Protein AF-A0A833P8L9-F1 (afdb_monomer_lite)

Organism: Acinetobacter bereziniae (NCBI:txid106648)

Secondary structure (DSSP, 8-state):
-GGGS-HHHHHT--SSHHHHHHHHHHHTT--HHHHHHHHHHHHHS-S-----TTT--------HHHHHHHHHHHHHHHHT--

Sequence (82 aa):
MISKLCIDKVNSISKNQTQELYKLCKEIDMEPHVLKLLNKVNLITPEH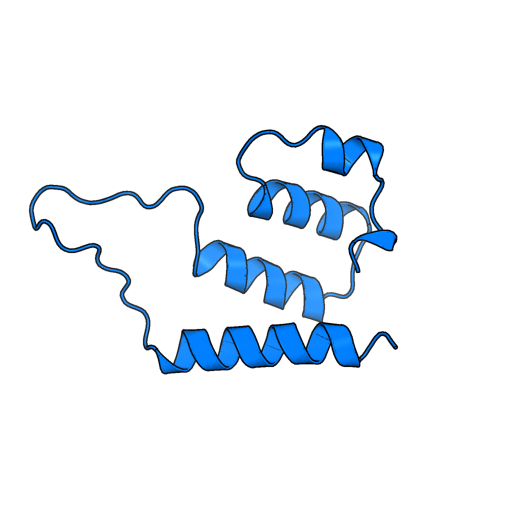IHLNSFMFEPLVDMSMNNLVSLYSSIRNLDSTIA

Radius of gyration: 14.92 Å; chains: 1; bounding box: 41×29×24 Å

Foldseek 3Di:
DCVLFDPVQLVPDDPQNLVSVLVRCVVSPHDPVVSVLSVVVCVQDPPDQPDPPPPRDSPSVDDVVVVVVSVVVVVVVVVVVD

Structure (mmCIF, N/CA/C/O backbone):
data_AF-A0A833P8L9-F1
#
_entry.id   AF-A0A833P8L9-F1
#
loop_
_atom_site.group_PDB
_atom_site.id
_atom_site.type_symbol
_atom_site.label_atom_id
_atom_site.label_alt_id
_atom_site.label_comp_id
_atom_site.label_asym_id
_atom_site.label_entity_id
_atom_site.label_seq_id
_atom_site.pdbx_PDB_ins_code
_atom_site.Cartn_x
_atom_site.Cartn_y
_atom_site.Cartn_z
_atom_site.occupancy
_atom_site.B_iso_or_equiv
_atom_site.auth_seq_id
_atom_site.auth_comp_id
_atom_site.auth_asym_id
_atom_site.auth_atom_id
_atom_site.pdbx_PDB_model_num
ATOM 1 N N . MET A 1 1 ? -17.649 -2.835 -5.692 1.00 57.75 1 MET A N 1
ATOM 2 C CA . MET A 1 1 ? -16.791 -2.694 -4.485 1.00 57.75 1 MET A CA 1
ATOM 3 C C . MET A 1 1 ? -17.104 -1.452 -3.659 1.00 57.75 1 MET A C 1
ATOM 5 O O . MET A 1 1 ? -17.372 -1.598 -2.477 1.00 57.75 1 MET A O 1
ATOM 9 N N . ILE A 1 2 ? -17.138 -0.260 -4.266 1.00 58.62 2 ILE A N 1
ATOM 10 C CA . ILE A 1 2 ? -17.475 1.000 -3.571 1.00 58.62 2 ILE A CA 1
ATOM 11 C C . ILE A 1 2 ? -18.923 1.011 -3.047 1.00 58.62 2 ILE A C 1
ATOM 13 O O . ILE A 1 2 ? -19.202 1.599 -2.012 1.00 58.62 2 ILE A O 1
ATOM 17 N N . SER A 1 3 ? -19.824 0.260 -3.685 1.00 63.84 3 SER A N 1
ATOM 18 C CA . SER A 1 3 ? -21.211 0.069 -3.238 1.00 63.84 3 SER A CA 1
ATOM 19 C C . SER A 1 3 ? -21.368 -0.605 -1.867 1.00 63.84 3 SER A C 1
ATOM 21 O O . SER A 1 3 ? -22.445 -0.526 -1.287 1.00 63.84 3 SER A O 1
ATOM 23 N N . LYS A 1 4 ? -20.324 -1.269 -1.343 1.00 71.00 4 LYS A N 1
ATOM 24 C CA . LYS A 1 4 ? -20.329 -1.856 0.010 1.00 71.00 4 LYS A CA 1
ATOM 25 C C . LYS A 1 4 ? -19.965 -0.841 1.103 1.00 71.00 4 LYS A C 1
ATOM 27 O O . LYS A 1 4 ? -20.074 -1.158 2.282 1.00 71.00 4 LYS A O 1
ATOM 32 N N . LEU A 1 5 ? -19.509 0.354 0.725 1.00 77.62 5 LEU A N 1
ATOM 33 C CA . LEU A 1 5 ? -19.083 1.409 1.641 1.00 77.62 5 LEU A CA 1
ATOM 34 C C . LEU A 1 5 ? -20.196 2.448 1.817 1.00 77.62 5 LEU A C 1
ATOM 36 O O . LEU A 1 5 ? -20.976 2.713 0.905 1.00 77.62 5 LEU A O 1
ATOM 40 N N . CYS A 1 6 ? -20.259 3.059 3.002 1.00 81.44 6 CYS A N 1
ATOM 41 C CA . CYS A 1 6 ? -21.220 4.123 3.285 1.00 81.44 6 CYS A CA 1
ATOM 42 C C . CYS A 1 6 ? -20.885 5.385 2.471 1.00 81.44 6 CYS A C 1
ATOM 44 O O . CYS A 1 6 ? -19.813 5.970 2.642 1.00 81.44 6 CYS A O 1
ATOM 46 N N . ILE A 1 7 ? -21.817 5.809 1.614 1.00 81.31 7 ILE A N 1
ATOM 47 C CA . ILE A 1 7 ? -21.648 6.930 0.676 1.00 81.31 7 ILE A CA 1
ATOM 48 C C . ILE A 1 7 ? -21.383 8.246 1.414 1.00 81.31 7 ILE A C 1
ATOM 50 O O . ILE A 1 7 ? -20.516 9.012 1.000 1.00 81.31 7 ILE A O 1
ATOM 54 N N . ASP A 1 8 ? -22.049 8.476 2.547 1.00 82.50 8 ASP A N 1
ATOM 55 C CA . ASP A 1 8 ? -21.862 9.695 3.343 1.00 82.50 8 ASP A CA 1
ATOM 56 C C . ASP A 1 8 ? -20.437 9.795 3.896 1.00 82.50 8 ASP A C 1
ATOM 58 O O . ASP A 1 8 ? -19.813 10.856 3.854 1.00 82.50 8 ASP A O 1
ATOM 62 N N . LYS A 1 9 ? -19.880 8.662 4.348 1.00 83.25 9 LYS A N 1
ATOM 63 C CA . LYS A 1 9 ? -18.487 8.597 4.806 1.00 83.25 9 LYS A CA 1
ATOM 64 C C . LYS A 1 9 ? -17.519 8.827 3.651 1.00 83.25 9 LYS A C 1
ATOM 66 O O . LYS A 1 9 ? -16.582 9.599 3.812 1.00 83.25 9 LYS A O 1
ATOM 71 N N . VAL A 1 10 ? -17.753 8.210 2.492 1.00 86.38 10 VAL A N 1
ATOM 72 C CA . VAL A 1 10 ? -16.898 8.379 1.303 1.00 86.38 10 VAL A CA 1
ATOM 73 C C . VAL A 1 10 ? -16.877 9.839 0.838 1.00 86.38 10 VAL A C 1
ATOM 75 O O . VAL A 1 10 ? -15.803 10.393 0.618 1.00 86.38 10 VAL A O 1
ATOM 78 N N . ASN A 1 11 ? -18.038 10.492 0.773 1.00 87.62 11 ASN A N 1
ATOM 79 C CA . ASN A 1 11 ? -18.160 11.887 0.339 1.00 87.62 11 ASN A CA 1
ATOM 80 C C . ASN A 1 11 ? -17.528 12.889 1.318 1.00 87.62 11 ASN A C 1
ATOM 82 O O . ASN A 1 11 ? -17.207 14.009 0.929 1.00 87.62 11 ASN A O 1
ATOM 86 N N . SER A 1 12 ? -17.332 12.498 2.581 1.00 88.12 12 SER A N 1
ATOM 87 C CA . SER A 1 12 ? -16.679 13.340 3.590 1.00 88.12 12 SER A CA 1
ATOM 88 C C . SER A 1 12 ? -15.147 13.400 3.453 1.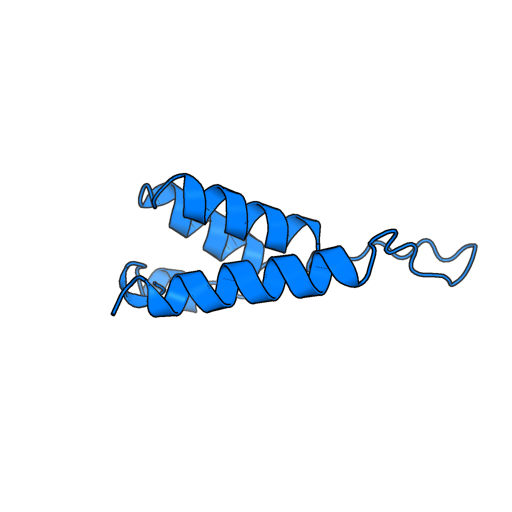00 88.12 12 SER A C 1
ATOM 90 O O . SER A 1 12 ? -14.503 14.259 4.061 1.00 88.12 12 SER A O 1
ATOM 92 N N . ILE A 1 13 ? -14.542 12.519 2.644 1.00 89.00 13 ILE A N 1
ATOM 93 C CA . ILE A 1 13 ? -13.087 12.416 2.494 1.00 89.00 13 ILE A CA 1
ATOM 94 C C . ILE A 1 13 ? -12.571 13.489 1.526 1.00 89.00 13 ILE A C 1
ATOM 96 O O . ILE A 1 13 ? -12.766 13.415 0.314 1.00 89.00 13 ILE A O 1
ATOM 100 N N . SER A 1 14 ? -11.840 14.469 2.059 1.00 86.31 14 SER A N 1
ATOM 101 C CA . SER A 1 14 ? -11.304 15.601 1.283 1.00 86.31 14 SER A CA 1
ATOM 102 C C . SER A 1 14 ? -9.806 15.514 0.960 1.00 86.31 14 SER A C 1
ATOM 104 O O . SER A 1 14 ? -9.331 16.262 0.108 1.00 86.31 14 SER A O 1
ATOM 106 N N . LYS A 1 15 ? -9.051 14.630 1.629 1.00 85.69 15 LYS A N 1
ATOM 107 C CA . LYS A 1 15 ? -7.596 14.425 1.463 1.00 85.69 15 LYS A CA 1
ATOM 108 C C . LYS A 1 15 ? -7.215 12.982 1.806 1.00 85.69 15 LYS A C 1
ATOM 110 O O . LYS A 1 15 ? -7.948 12.345 2.560 1.00 85.69 15 LYS A O 1
ATOM 115 N N . ASN A 1 16 ? -6.060 12.507 1.328 1.00 85.69 16 ASN A N 1
ATOM 116 C CA . ASN A 1 16 ? -5.563 11.145 1.582 1.00 85.69 16 ASN A CA 1
ATOM 117 C C . ASN A 1 16 ? -6.579 10.074 1.154 1.00 85.69 16 ASN A C 1
ATOM 119 O O . ASN 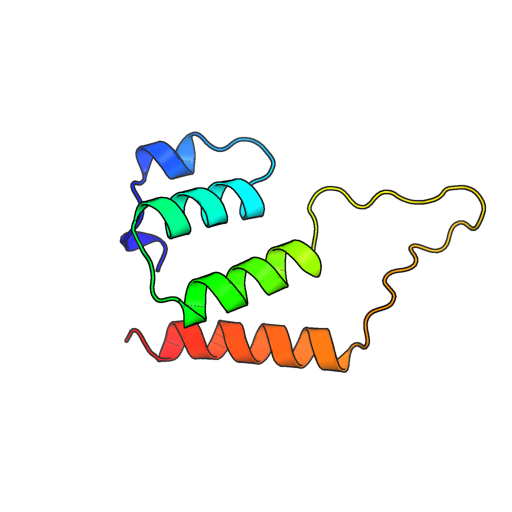A 1 16 ? -6.783 9.086 1.863 1.00 85.69 16 ASN A O 1
ATOM 123 N N . GLN A 1 17 ? -7.268 10.301 0.032 1.00 87.12 17 GLN A N 1
ATOM 124 C CA . GLN A 1 17 ? -8.473 9.563 -0.355 1.00 87.12 17 GLN A CA 1
ATOM 125 C C . GLN A 1 17 ? -8.248 8.053 -0.402 1.00 87.12 17 GLN A C 1
ATOM 127 O O . GLN A 1 17 ? -9.023 7.292 0.170 1.00 87.12 17 GLN A O 1
ATOM 132 N N . THR A 1 18 ? -7.161 7.612 -1.016 1.00 87.25 18 THR A N 1
ATOM 133 C CA . THR A 1 18 ? -6.793 6.201 -1.179 1.00 87.25 18 THR A CA 1
ATOM 134 C C . THR A 1 18 ? -6.525 5.534 0.174 1.00 87.25 18 THR A C 1
ATOM 136 O O . THR A 1 18 ? -6.958 4.404 0.422 1.00 87.25 18 THR A O 1
ATOM 139 N N . GLN A 1 19 ? -5.881 6.252 1.100 1.00 88.12 19 GLN A N 1
ATOM 140 C CA . GLN A 1 19 ? -5.606 5.757 2.448 1.00 88.12 19 GLN A CA 1
ATOM 141 C C . GLN A 1 19 ? -6.873 5.711 3.312 1.00 88.12 19 GLN A C 1
ATOM 143 O O . GLN A 1 19 ? -7.097 4.726 4.016 1.00 88.12 19 GLN A O 1
ATOM 148 N N . GLU A 1 20 ? -7.7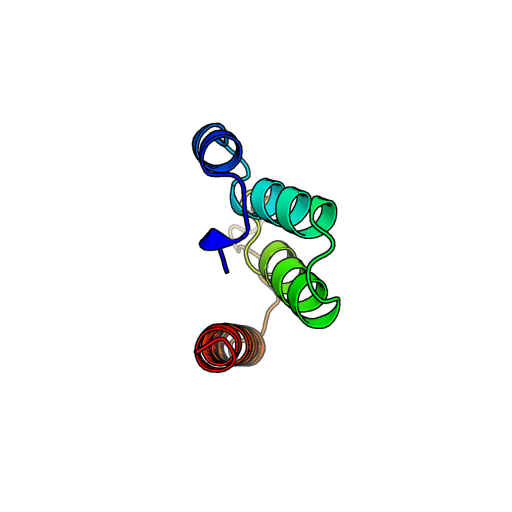06 6.750 3.265 1.00 90.00 20 GLU A N 1
ATOM 149 C CA . GLU A 1 20 ? -8.967 6.806 4.012 1.00 90.00 20 GLU A CA 1
ATOM 150 C C . GLU A 1 20 ? -9.967 5.762 3.499 1.00 90.00 20 GLU A C 1
ATOM 152 O O . GLU A 1 20 ? -10.564 5.035 4.292 1.00 90.00 20 GLU A O 1
ATOM 157 N N . LEU A 1 21 ? -10.069 5.577 2.180 1.00 88.94 21 LEU A N 1
ATOM 158 C CA . LEU A 1 21 ? -10.864 4.500 1.586 1.00 88.94 21 LEU A CA 1
ATOM 159 C C . LEU A 1 21 ? -10.366 3.123 2.034 1.00 88.94 21 LEU A C 1
ATOM 161 O O . LEU A 1 21 ? -11.172 2.269 2.393 1.00 88.94 21 LEU A O 1
ATOM 165 N N . TYR A 1 22 ? -9.049 2.906 2.085 1.00 89.56 22 TYR A N 1
ATOM 166 C CA . TYR A 1 22 ? -8.484 1.656 2.597 1.00 89.56 22 TYR A CA 1
ATOM 167 C C . TYR A 1 22 ? -8.852 1.395 4.065 1.00 89.56 22 TYR A C 1
ATOM 169 O O . TYR A 1 22 ? -9.173 0.258 4.421 1.00 89.56 22 TYR A O 1
ATOM 177 N N . LYS A 1 23 ? -8.849 2.427 4.919 1.00 89.69 23 LYS A N 1
ATOM 178 C CA . LYS A 1 23 ? -9.300 2.301 6.315 1.00 89.69 23 LYS A CA 1
ATOM 179 C C . LYS A 1 23 ? -10.765 1.887 6.381 1.00 89.69 23 LYS A C 1
ATOM 181 O O . LYS A 1 23 ? -11.077 0.934 7.086 1.00 89.69 23 LYS A O 1
ATOM 186 N N . LEU A 1 24 ? -11.635 2.526 5.598 1.00 89.69 24 LEU A N 1
ATOM 187 C CA . LEU A 1 24 ? -13.050 2.157 5.542 1.00 89.69 24 LEU A CA 1
ATOM 188 C C . LEU A 1 24 ? -13.249 0.716 5.051 1.00 89.69 24 LEU A C 1
ATOM 190 O O . LEU A 1 24 ? -14.042 -0.015 5.635 1.00 89.69 24 LEU A O 1
ATOM 194 N N . CYS A 1 25 ? -12.496 0.270 4.039 1.00 88.25 25 CYS A N 1
ATOM 195 C CA . CYS A 1 25 ? -12.512 -1.124 3.575 1.00 88.25 25 CYS A CA 1
ATOM 196 C C . CYS A 1 25 ? -12.109 -2.109 4.683 1.00 88.25 25 CYS A C 1
ATOM 198 O O . CYS A 1 25 ? -12.639 -3.218 4.752 1.00 88.25 25 CYS A O 1
ATOM 200 N N . LYS A 1 26 ? -11.170 -1.712 5.548 1.00 87.69 26 LYS A N 1
ATOM 201 C CA . LYS A 1 26 ? -10.736 -2.504 6.701 1.00 87.69 26 LYS A CA 1
ATOM 202 C C . LYS A 1 26 ? -11.789 -2.526 7.815 1.00 87.69 26 LYS A C 1
ATOM 204 O O . LYS A 1 26 ? -11.951 -3.558 8.452 1.00 87.69 26 LYS A O 1
ATOM 209 N N . GLU A 1 27 ? -12.505 -1.424 8.042 1.00 88.62 27 GLU A N 1
ATOM 210 C CA . GLU A 1 27 ? -13.594 -1.344 9.034 1.00 88.62 27 GLU A CA 1
ATOM 211 C C . GLU A 1 27 ? -14.760 -2.281 8.708 1.00 88.62 27 GLU A C 1
ATOM 213 O O . GLU A 1 27 ? -15.368 -2.839 9.617 1.00 88.62 27 GLU A O 1
ATOM 218 N N . ILE A 1 28 ? -15.065 -2.467 7.422 1.00 86.06 28 ILE A N 1
ATOM 219 C CA . ILE A 1 28 ? -16.147 -3.352 6.963 1.00 86.06 28 ILE A CA 1
ATOM 220 C C . ILE A 1 28 ? -15.692 -4.806 6.741 1.00 86.06 28 ILE A C 1
ATOM 222 O O . ILE A 1 28 ? -16.423 -5.574 6.121 1.00 86.06 28 ILE A O 1
ATOM 226 N N . ASP A 1 29 ? -14.486 -5.157 7.199 1.00 85.00 29 ASP A N 1
ATOM 227 C CA . ASP A 1 29 ? -13.879 -6.490 7.085 1.00 85.00 29 ASP A CA 1
ATOM 228 C C . ASP A 1 29 ? -13.948 -7.074 5.660 1.00 85.00 29 ASP A C 1
ATOM 230 O O . ASP A 1 29 ? -14.395 -8.197 5.419 1.00 85.00 29 ASP A O 1
ATOM 234 N N . MET A 1 30 ? -13.536 -6.273 4.667 1.00 83.81 30 MET A N 1
ATOM 235 C CA . MET A 1 30 ? -13.416 -6.760 3.291 1.00 83.81 30 MET A CA 1
ATOM 236 C C . MET A 1 30 ? -12.448 -7.936 3.191 1.00 83.81 30 MET A C 1
ATOM 238 O O . MET A 1 30 ? -11.497 -8.051 3.960 1.00 83.81 30 MET A O 1
ATOM 242 N N . GLU A 1 31 ? -12.644 -8.765 2.162 1.00 87.94 31 GLU A N 1
ATOM 243 C CA . GLU A 1 31 ? -11.832 -9.960 1.976 1.00 87.94 31 GLU A CA 1
ATOM 244 C C . GLU A 1 31 ? -10.318 -9.677 2.073 1.00 87.94 31 GLU A C 1
ATOM 246 O O . GLU A 1 31 ? -9.815 -8.748 1.424 1.00 87.94 31 GLU A O 1
ATOM 251 N N . PRO A 1 32 ? -9.555 -10.504 2.817 1.00 86.69 32 PRO A N 1
ATOM 252 C CA . PRO A 1 32 ? -8.134 -10.267 3.071 1.00 86.69 32 PRO A CA 1
ATOM 253 C C . PRO A 1 32 ? -7.296 -10.097 1.800 1.00 86.69 32 PRO A C 1
ATOM 255 O O . PRO A 1 32 ? -6.328 -9.331 1.779 1.00 86.69 32 PRO A O 1
ATOM 258 N N . HIS A 1 33 ? -7.669 -10.794 0.722 1.00 86.19 33 HIS A N 1
ATOM 259 C CA . HIS A 1 33 ? -6.987 -10.699 -0.566 1.00 86.19 33 HIS A CA 1
ATOM 260 C C . HIS A 1 33 ? -7.135 -9.298 -1.186 1.00 86.19 33 HIS A C 1
ATOM 262 O O . HIS A 1 33 ? -6.173 -8.761 -1.740 1.00 86.19 33 HIS A O 1
ATOM 268 N N . VAL A 1 34 ? -8.305 -8.675 -1.024 1.00 86.62 34 VAL A N 1
ATOM 269 C CA . VAL A 1 34 ? -8.594 -7.323 -1.506 1.00 86.62 34 VAL A CA 1
ATOM 270 C C . VAL A 1 34 ? -7.831 -6.296 -0.697 1.00 86.62 34 VAL A C 1
ATOM 272 O O . VAL A 1 34 ? -7.171 -5.431 -1.268 1.00 86.62 34 VAL A O 1
ATOM 275 N N . LEU A 1 35 ? -7.884 -6.403 0.632 1.00 88.44 35 LEU A N 1
ATOM 276 C CA . LEU A 1 35 ? -7.160 -5.495 1.518 1.00 88.44 35 LEU A CA 1
ATOM 277 C C . LEU A 1 35 ? -5.660 -5.528 1.215 1.00 88.44 35 LEU A C 1
ATOM 279 O O . LEU A 1 35 ? -5.020 -4.483 1.114 1.00 88.44 35 LEU A O 1
ATOM 283 N N . LYS A 1 36 ? -5.098 -6.714 0.967 1.00 89.44 36 LYS A N 1
ATOM 284 C CA . LYS A 1 36 ? -3.694 -6.855 0.566 1.00 89.44 36 LYS A CA 1
ATOM 285 C C . LYS A 1 36 ? -3.389 -6.152 -0.759 1.00 89.44 36 LYS A C 1
ATOM 287 O O . LYS A 1 36 ? -2.319 -5.558 -0.890 1.00 89.44 36 LYS A O 1
ATOM 292 N N . LEU A 1 37 ? -4.301 -6.210 -1.729 1.00 88.75 37 LEU A N 1
ATOM 293 C CA . LEU A 1 37 ? -4.130 -5.545 -3.019 1.00 88.75 37 LEU A CA 1
ATOM 294 C C . LEU A 1 37 ? -4.239 -4.018 -2.896 1.00 88.75 37 LEU A C 1
ATOM 296 O O . LEU A 1 37 ? -3.370 -3.311 -3.397 1.00 88.75 37 LEU A O 1
ATOM 300 N N . LEU A 1 38 ? -5.236 -3.511 -2.169 1.00 88.88 38 LEU A N 1
ATOM 301 C CA . LEU A 1 38 ? -5.398 -2.076 -1.906 1.00 88.88 38 LEU A CA 1
ATOM 302 C C . LEU A 1 38 ? -4.214 -1.499 -1.119 1.00 88.88 38 LEU A C 1
ATOM 304 O O . LEU A 1 38 ? -3.752 -0.398 -1.405 1.00 88.88 38 LEU A O 1
ATOM 308 N N . ASN A 1 39 ? -3.658 -2.261 -0.175 1.00 88.44 39 ASN A N 1
ATOM 309 C CA . ASN A 1 39 ? -2.459 -1.844 0.546 1.00 88.44 39 ASN A CA 1
ATOM 310 C C . ASN A 1 39 ? -1.236 -1.733 -0.384 1.00 88.44 39 ASN A C 1
ATOM 312 O O . ASN A 1 39 ? -0.444 -0.803 -0.255 1.00 88.44 39 ASN A O 1
ATOM 316 N N . LYS A 1 40 ? -1.100 -2.635 -1.369 1.00 88.25 40 LYS A N 1
ATOM 317 C CA . LYS A 1 40 ? -0.068 -2.493 -2.409 1.00 88.25 40 LYS A CA 1
ATOM 318 C C . LYS A 1 40 ? -0.262 -1.214 -3.223 1.00 88.25 40 LYS A C 1
ATOM 320 O O . LYS A 1 40 ? 0.724 -0.547 -3.489 1.00 88.25 40 LYS A O 1
ATOM 325 N N . VAL A 1 41 ? -1.492 -0.841 -3.575 1.00 88.62 41 VAL A N 1
ATOM 326 C CA . VAL A 1 41 ? -1.756 0.432 -4.276 1.00 88.62 41 VAL A CA 1
ATOM 327 C C . VAL A 1 41 ? -1.267 1.623 -3.456 1.00 88.62 41 VAL A C 1
ATOM 329 O O . VAL A 1 41 ? -0.507 2.434 -3.972 1.00 88.62 41 VAL A O 1
ATOM 332 N N . ASN A 1 42 ? -1.597 1.675 -2.162 1.00 86.44 42 ASN A N 1
ATOM 333 C CA . ASN A 1 42 ? -1.150 2.750 -1.266 1.00 86.44 42 ASN A CA 1
ATOM 334 C C . ASN A 1 42 ? 0.380 2.874 -1.163 1.00 86.44 42 ASN A C 1
ATOM 336 O O . ASN A 1 42 ? 0.893 3.975 -0.987 1.00 86.44 42 ASN A O 1
ATOM 340 N N . LEU A 1 43 ? 1.107 1.757 -1.262 1.00 83.31 43 LEU A N 1
ATOM 341 C CA . LEU A 1 43 ? 2.573 1.737 -1.245 1.00 83.31 43 LEU A CA 1
ATOM 342 C C . LEU A 1 43 ? 3.191 2.198 -2.570 1.00 83.31 43 LEU A C 1
ATOM 344 O O . LEU A 1 43 ? 4.268 2.785 -2.570 1.00 83.31 43 LEU A O 1
ATOM 348 N N . ILE A 1 44 ? 2.535 1.892 -3.690 1.00 82.56 44 ILE A N 1
ATOM 349 C CA . ILE A 1 44 ? 3.070 2.104 -5.039 1.00 82.56 44 ILE A CA 1
ATOM 350 C C . ILE A 1 44 ? 2.760 3.512 -5.554 1.00 82.56 44 ILE A C 1
ATOM 352 O O . ILE A 1 44 ? 3.603 4.141 -6.189 1.00 82.56 44 ILE A O 1
ATOM 356 N N . THR A 1 45 ? 1.567 4.018 -5.259 1.00 80.19 45 THR A N 1
ATOM 357 C CA . THR A 1 45 ? 1.114 5.356 -5.645 1.00 80.19 45 THR A CA 1
ATOM 358 C C . THR A 1 45 ? 0.704 6.138 -4.398 1.00 80.19 45 THR A C 1
ATOM 360 O O . THR A 1 45 ? -0.493 6.333 -4.166 1.00 80.19 45 THR A O 1
ATOM 363 N N . PRO A 1 46 ? 1.663 6.549 -3.549 1.00 76.25 46 PRO A N 1
ATOM 364 C CA . PRO A 1 46 ? 1.339 7.334 -2.370 1.00 76.25 46 PRO A CA 1
ATOM 365 C C . PRO A 1 46 ? 0.886 8.738 -2.783 1.00 76.25 46 PRO A C 1
ATOM 367 O O . PRO A 1 46 ? 1.446 9.350 -3.690 1.00 76.25 46 PRO A O 1
ATOM 370 N N . GLU A 1 47 ? -0.096 9.287 -2.071 1.00 72.88 47 GLU A N 1
ATOM 371 C CA . GLU A 1 47 ? -0.573 10.661 -2.305 1.00 72.88 47 GLU A CA 1
ATOM 372 C C . GLU A 1 47 ? 0.441 11.726 -1.863 1.00 72.88 47 GLU A C 1
ATOM 374 O O . GLU A 1 47 ? 0.401 12.864 -2.325 1.00 72.88 47 GLU A O 1
ATOM 379 N N . HIS A 1 48 ? 1.390 11.347 -1.006 1.00 70.50 48 HIS A N 1
ATOM 380 C CA . HIS A 1 48 ? 2.518 12.179 -0.611 1.00 70.50 48 HIS A CA 1
ATOM 381 C C . HIS A 1 48 ? 3.820 11.546 -1.099 1.00 70.50 48 HIS A C 1
ATOM 383 O O . HIS A 1 48 ? 4.393 10.679 -0.440 1.00 70.50 48 HIS A O 1
ATOM 389 N N . ILE A 1 49 ? 4.304 12.002 -2.252 1.00 68.44 49 ILE A N 1
ATOM 390 C CA . ILE A 1 49 ? 5.646 11.670 -2.728 1.00 68.44 49 ILE A CA 1
ATOM 391 C C . ILE A 1 49 ? 6.602 12.681 -2.098 1.00 68.44 49 ILE A C 1
ATOM 393 O O . ILE A 1 49 ? 6.624 13.852 -2.480 1.00 68.44 49 ILE A O 1
ATOM 397 N N . HIS A 1 50 ? 7.381 12.248 -1.106 1.00 64.06 50 HIS A N 1
ATOM 398 C CA . HIS A 1 50 ? 8.474 13.069 -0.598 1.00 64.06 50 HIS A CA 1
ATOM 399 C C . HIS A 1 50 ? 9.589 13.097 -1.646 1.00 64.06 50 HIS A C 1
ATOM 401 O O . HIS A 1 50 ? 10.354 12.145 -1.791 1.00 64.06 50 HIS A O 1
ATOM 407 N N . LEU A 1 51 ? 9.645 14.179 -2.418 1.00 57.03 51 LEU A N 1
ATOM 408 C CA . LEU A 1 51 ? 10.699 14.405 -3.396 1.00 57.03 51 LEU A CA 1
ATOM 409 C C . LEU A 1 51 ? 11.946 14.908 -2.665 1.00 57.03 51 LEU A C 1
ATOM 411 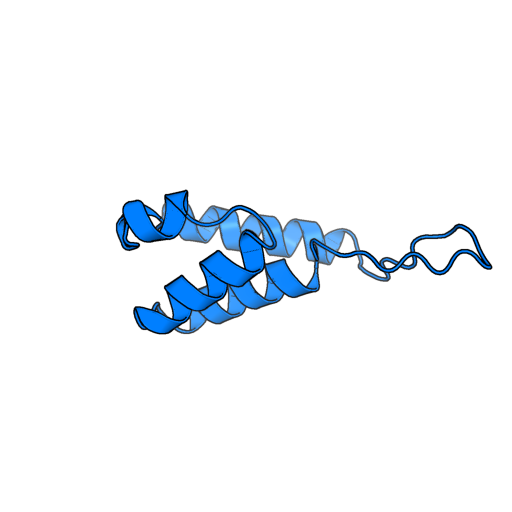O O . LEU A 1 51 ? 11.970 16.034 -2.171 1.00 57.03 51 LEU A O 1
ATOM 415 N N . ASN A 1 52 ? 12.992 14.083 -2.612 1.00 55.38 52 ASN A N 1
ATOM 416 C CA . ASN A 1 52 ? 14.310 14.539 -2.181 1.00 55.38 52 ASN A CA 1
ATOM 417 C C . ASN A 1 52 ? 14.865 15.515 -3.231 1.00 55.38 52 ASN A C 1
ATOM 419 O O . ASN A 1 52 ? 15.305 15.117 -4.309 1.00 55.38 52 ASN A O 1
ATOM 423 N N . SER A 1 53 ? 14.862 16.809 -2.912 1.00 53.62 53 SER A N 1
ATOM 424 C CA . SER A 1 53 ? 15.245 17.894 -3.827 1.00 53.62 53 SER A CA 1
ATOM 425 C C . SER A 1 53 ? 16.753 18.018 -4.084 1.00 53.62 53 SER A C 1
ATOM 427 O O . SER A 1 53 ? 17.169 18.931 -4.788 1.00 53.62 53 SER A O 1
ATOM 429 N N . PHE A 1 54 ? 17.586 17.128 -3.533 1.00 58.44 54 PHE A N 1
ATOM 430 C CA . PHE A 1 54 ? 19.043 17.184 -3.710 1.00 58.44 54 PHE A CA 1
ATOM 431 C C . PHE A 1 54 ? 19.529 16.499 -5.001 1.00 58.44 54 PHE A C 1
ATOM 433 O O . PHE A 1 54 ? 20.637 16.781 -5.443 1.00 58.44 54 PHE A O 1
ATOM 440 N N . MET A 1 55 ? 18.705 15.650 -5.641 1.00 60.03 55 MET A N 1
ATOM 441 C CA . MET A 1 55 ? 19.042 15.031 -6.939 1.00 60.03 55 MET A CA 1
ATOM 442 C C . MET A 1 55 ? 17.986 15.192 -8.049 1.00 60.03 55 MET A C 1
ATOM 444 O O . MET A 1 55 ? 18.200 14.667 -9.132 1.00 60.03 55 MET A O 1
ATOM 448 N N . PHE A 1 56 ? 16.870 15.906 -7.834 1.00 55.22 56 PHE A N 1
ATOM 449 C CA . PHE A 1 56 ? 15.776 16.112 -8.818 1.00 55.22 56 PHE A CA 1
ATOM 450 C C . PHE A 1 56 ? 15.183 14.849 -9.478 1.00 55.22 56 PHE A C 1
ATOM 452 O O . PHE A 1 56 ? 14.261 14.960 -10.282 1.00 55.22 56 PHE A O 1
ATOM 459 N N . GLU A 1 57 ? 15.639 13.656 -9.110 1.00 56.25 57 GLU A N 1
ATOM 460 C CA . GLU A 1 57 ? 15.040 12.395 -9.509 1.00 56.25 57 GLU A CA 1
ATOM 461 C C . GLU A 1 57 ? 14.044 11.950 -8.434 1.00 56.25 57 GLU A C 1
ATOM 463 O O . GLU A 1 57 ? 14.434 11.683 -7.290 1.00 56.25 57 GLU A O 1
ATOM 468 N N . PRO A 1 58 ? 12.747 11.835 -8.767 1.00 56.50 58 PRO A N 1
ATOM 469 C CA . PRO A 1 58 ? 11.859 10.994 -7.992 1.00 56.50 58 PRO A CA 1
ATOM 470 C C . PRO A 1 58 ? 12.396 9.563 -8.084 1.00 56.50 58 PRO A C 1
ATOM 472 O O . PRO A 1 58 ? 12.194 8.886 -9.089 1.00 56.50 58 PRO A O 1
ATOM 475 N N . LEU A 1 59 ? 13.092 9.097 -7.045 1.00 56.75 59 LEU A N 1
ATOM 476 C CA . LEU A 1 59 ? 13.452 7.688 -6.889 1.00 56.75 59 LEU A CA 1
ATOM 477 C C . LEU A 1 59 ? 12.175 6.882 -6.610 1.00 56.75 59 LEU A C 1
ATOM 479 O O . LEU A 1 59 ? 11.894 6.488 -5.481 1.00 56.75 59 LEU A O 1
ATOM 483 N N . VAL A 1 60 ? 11.364 6.663 -7.642 1.00 61.22 60 VAL A N 1
ATOM 484 C CA . VAL A 1 60 ? 10.348 5.612 -7.643 1.00 61.22 60 VAL A CA 1
ATOM 485 C C . VAL A 1 60 ? 11.061 4.358 -8.136 1.00 61.22 60 VAL A C 1
ATOM 487 O O . VAL A 1 60 ? 11.061 4.059 -9.327 1.00 61.22 60 VAL A O 1
ATOM 490 N N . ASP A 1 61 ? 11.736 3.657 -7.222 1.00 61.84 61 ASP A N 1
ATOM 491 C CA . ASP A 1 61 ? 12.429 2.389 -7.498 1.00 61.84 61 ASP A CA 1
ATOM 492 C C . ASP A 1 61 ? 11.409 1.252 -7.669 1.00 61.84 61 ASP A C 1
ATOM 494 O O . ASP A 1 61 ? 11.240 0.362 -6.833 1.00 61.84 61 ASP A O 1
ATOM 498 N N . MET A 1 62 ? 10.623 1.344 -8.739 1.00 67.50 62 MET A N 1
ATOM 499 C CA . MET A 1 62 ? 9.633 0.346 -9.088 1.00 67.50 62 MET A CA 1
ATOM 500 C C . MET A 1 62 ? 9.717 -0.006 -10.557 1.00 67.50 62 MET A C 1
ATOM 502 O O . MET A 1 62 ? 9.580 0.844 -11.433 1.00 67.50 62 MET A O 1
ATOM 506 N N . SER A 1 63 ? 9.877 -1.298 -10.837 1.00 81.25 63 SER A N 1
ATOM 507 C CA . SER A 1 63 ? 9.835 -1.776 -12.212 1.00 81.25 63 SER A CA 1
ATOM 508 C C . SER A 1 63 ? 8.452 -1.533 -12.831 1.00 81.25 63 SER A C 1
ATOM 510 O O . SER A 1 63 ? 7.416 -1.752 -12.197 1.00 81.25 63 SER A O 1
ATOM 512 N N . MET A 1 64 ? 8.421 -1.154 -14.112 1.00 81.75 64 MET A N 1
ATOM 513 C CA . MET A 1 64 ? 7.169 -1.027 -14.875 1.00 81.75 64 MET A CA 1
ATOM 514 C C . MET A 1 64 ? 6.345 -2.321 -14.859 1.00 81.75 64 MET A C 1
ATOM 516 O O . MET A 1 64 ? 5.117 -2.283 -14.819 1.00 81.75 64 MET A O 1
ATOM 520 N N . ASN A 1 65 ? 7.013 -3.474 -14.808 1.00 85.88 65 ASN A N 1
ATOM 521 C CA . ASN A 1 65 ? 6.361 -4.777 -14.695 1.00 85.88 65 ASN A CA 1
ATOM 522 C C . ASN A 1 65 ? 5.505 -4.886 -13.425 1.00 85.88 65 ASN A C 1
ATOM 524 O O . ASN A 1 65 ? 4.405 -5.438 -13.472 1.00 85.88 65 ASN A O 1
ATOM 528 N N . ASN A 1 66 ? 5.970 -4.327 -12.303 1.00 84.50 66 ASN A N 1
ATOM 529 C CA . ASN A 1 66 ? 5.210 -4.320 -11.055 1.00 84.50 66 ASN A CA 1
ATOM 530 C C . ASN A 1 66 ? 3.948 -3.456 -11.173 1.00 84.50 66 ASN A C 1
ATOM 532 O O . ASN A 1 66 ? 2.892 -3.874 -10.699 1.00 84.50 66 ASN A O 1
ATOM 536 N N . LEU A 1 67 ? 4.026 -2.306 -11.854 1.00 85.50 67 LEU A N 1
ATOM 537 C CA . LEU A 1 67 ? 2.869 -1.443 -12.121 1.00 85.50 67 LEU A CA 1
ATOM 538 C C . LEU A 1 67 ? 1.835 -2.136 -13.017 1.00 85.50 67 LEU A C 1
ATOM 540 O O . LEU A 1 67 ? 0.649 -2.164 -12.688 1.00 85.50 67 LEU A O 1
ATOM 544 N N . VAL A 1 68 ? 2.277 -2.757 -14.114 1.00 89.19 68 VAL A N 1
ATOM 545 C CA . VAL A 1 68 ? 1.395 -3.482 -15.047 1.00 89.19 68 VAL A CA 1
ATOM 546 C C . VAL A 1 68 ? 0.733 -4.683 -14.366 1.00 89.19 68 VAL A C 1
ATOM 548 O O . VAL A 1 68 ? -0.466 -4.917 -14.536 1.00 89.19 68 VAL A O 1
ATOM 551 N N . SER A 1 69 ? 1.488 -5.429 -13.558 1.00 89.00 69 SER A N 1
ATOM 552 C CA . SER A 1 69 ? 0.974 -6.569 -12.793 1.00 89.00 69 SER A CA 1
ATOM 553 C C . SER A 1 69 ? -0.044 -6.136 -11.734 1.00 89.00 69 SER A C 1
ATOM 555 O O . SER A 1 69 ? -1.110 -6.749 -11.606 1.00 89.00 69 SER A O 1
ATOM 557 N N . LEU A 1 70 ? 0.230 -5.039 -11.017 1.00 88.56 70 LEU A N 1
ATOM 558 C CA . LEU A 1 70 ? -0.700 -4.462 -10.047 1.00 88.56 70 LEU A CA 1
ATOM 559 C C . LEU A 1 70 ? -2.002 -4.027 -10.722 1.00 88.56 70 LEU A C 1
ATOM 561 O O . LEU A 1 70 ? -3.078 -4.410 -10.265 1.00 88.56 70 LEU A O 1
ATOM 565 N N . TYR A 1 71 ? -1.909 -3.286 -11.828 1.00 88.75 71 TYR A N 1
ATOM 566 C CA . TYR A 1 71 ? -3.077 -2.853 -12.591 1.00 88.75 71 TYR A CA 1
ATOM 567 C C . TYR A 1 71 ? -3.913 -4.046 -13.065 1.00 88.75 71 TYR A C 1
ATOM 569 O O . TYR A 1 71 ? -5.125 -4.069 -12.866 1.00 88.75 71 TYR A O 1
ATOM 577 N N . SER A 1 72 ? -3.266 -5.069 -13.628 1.00 89.81 72 SER A N 1
ATOM 578 C CA . SER A 1 72 ? -3.946 -6.283 -14.098 1.00 89.81 72 SER A CA 1
ATOM 579 C C . SER A 1 72 ? -4.659 -7.010 -12.953 1.00 89.81 72 SER A C 1
ATOM 581 O O . SER A 1 72 ? -5.803 -7.433 -13.100 1.00 89.81 72 SER A O 1
ATOM 583 N N . SER A 1 73 ? -4.018 -7.091 -11.784 1.00 88.25 73 SER A N 1
ATOM 584 C CA . SER A 1 73 ? -4.600 -7.698 -10.581 1.00 88.25 73 SER A CA 1
ATOM 585 C C . SER A 1 73 ? -5.847 -6.948 -10.098 1.00 88.25 73 SER A C 1
ATOM 587 O O . SER A 1 73 ? -6.830 -7.577 -9.719 1.00 88.25 73 SER A O 1
ATOM 589 N N . ILE A 1 74 ? -5.831 -5.612 -10.136 1.00 87.31 74 ILE A N 1
ATOM 590 C CA . ILE A 1 74 ? -6.980 -4.773 -9.752 1.00 87.31 74 ILE A CA 1
ATOM 591 C C . ILE A 1 74 ? -8.091 -4.864 -10.791 1.00 87.31 74 ILE A C 1
ATOM 593 O O . ILE A 1 74 ? -9.260 -4.955 -10.437 1.00 87.31 74 ILE A O 1
ATOM 597 N N . ARG A 1 75 ? -7.749 -4.880 -12.079 1.00 86.44 75 ARG A N 1
ATOM 598 C CA . ARG A 1 75 ? -8.738 -5.006 -13.151 1.00 86.44 75 ARG A CA 1
ATOM 599 C C . ARG A 1 75 ? -9.521 -6.316 -13.055 1.00 86.44 75 ARG A C 1
ATOM 601 O O . ARG A 1 75 ? -10.730 -6.316 -13.251 1.00 86.44 75 ARG A O 1
ATOM 608 N N . ASN A 1 76 ? -8.850 -7.407 -12.695 1.00 84.75 76 ASN A N 1
ATOM 609 C CA . ASN A 1 76 ? -9.492 -8.710 -12.510 1.00 84.75 76 ASN A CA 1
ATOM 610 C C . ASN A 1 76 ? -10.357 -8.787 -11.240 1.00 84.75 76 ASN A C 1
ATOM 612 O O . ASN A 1 76 ? -11.244 -9.636 -11.134 1.00 84.75 76 ASN A O 1
ATOM 616 N N . LEU A 1 77 ? -10.114 -7.904 -10.269 1.00 78.75 77 LEU A N 1
ATOM 617 C CA . LEU A 1 77 ? -10.924 -7.813 -9.060 1.00 78.75 77 LEU A CA 1
ATOM 618 C C . LEU A 1 77 ? -12.343 -7.313 -9.366 1.00 78.75 77 LEU A C 1
ATOM 620 O O . LEU A 1 77 ? -13.295 -7.781 -8.749 1.00 78.75 77 LEU A O 1
ATOM 624 N N . ASP A 1 78 ? -12.491 -6.415 -10.341 1.00 65.56 78 ASP A N 1
ATOM 625 C CA . ASP A 1 78 ? -13.796 -5.908 -10.781 1.00 65.56 78 ASP A CA 1
ATOM 626 C C . ASP A 1 78 ? -14.597 -6.984 -11.535 1.00 65.56 78 ASP A C 1
ATOM 628 O O . ASP A 1 78 ? -15.785 -7.176 -11.286 1.00 65.56 78 ASP A O 1
ATOM 632 N N . SER A 1 79 ? -13.928 -7.785 -12.374 1.00 58.06 79 SER A N 1
ATOM 633 C CA . SER A 1 79 ? -14.568 -8.866 -13.141 1.00 58.06 79 SER A CA 1
ATOM 634 C C . SER A 1 79 ? -14.971 -10.090 -12.314 1.00 58.06 79 SER A C 1
ATOM 636 O O . SER A 1 79 ? -15.735 -10.916 -12.798 1.00 58.06 79 SER A O 1
ATOM 638 N N . THR A 1 80 ? -14.452 -10.239 -11.093 1.00 49.50 80 THR A N 1
ATOM 639 C CA . THR A 1 80 ? -14.764 -11.382 -10.209 1.00 49.50 80 THR A CA 1
ATOM 640 C C . THR A 1 80 ? -16.018 -11.128 -9.353 1.00 49.50 80 THR A C 1
ATOM 642 O O . THR A 1 80 ? -16.482 -12.020 -8.652 1.00 49.50 80 THR A O 1
ATOM 645 N N . ILE A 1 81 ? -16.579 -9.913 -9.394 1.00 49.84 81 ILE A N 1
ATOM 646 C CA . ILE A 1 81 ? -17.709 -9.478 -8.548 1.00 49.84 81 ILE A 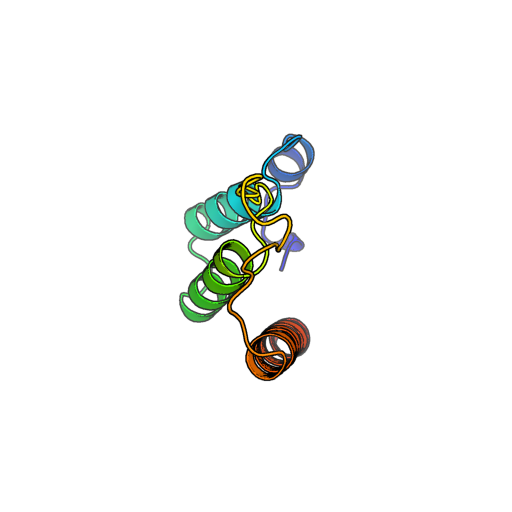CA 1
ATOM 647 C C . ILE A 1 81 ? -18.986 -9.248 -9.389 1.00 49.84 81 ILE A C 1
ATOM 649 O O . ILE A 1 81 ? -19.973 -8.722 -8.876 1.00 49.84 81 ILE A O 1
ATOM 653 N N . ALA A 1 82 ? -18.970 -9.651 -10.665 1.00 38.78 82 ALA A N 1
ATOM 654 C CA . ALA A 1 82 ? -20.134 -9.661 -11.553 1.00 38.78 82 ALA A CA 1
ATOM 655 C C . ALA A 1 82 ? -20.941 -10.960 -11.418 1.00 38.78 82 ALA A C 1
ATOM 657 O O . ALA A 1 82 ? -20.311 -12.040 -11.364 1.00 38.78 82 ALA A O 1
#

pLDDT: mean 78.05, std 13.21, range [38.78, 90.0]